Protein AF-A0A1H7KW40-F1 (afdb_monomer)

Organism: NCBI:txid1396821

Nearest PDB structures (foldseek):
  2za4-assembly4_B  TM=4.400E-01  e=3.847E+00  unclassified
  4xgu-assembly1_B  TM=4.583E-01  e=9.559E+00  Caenorhabditis elegans

Mean predicted aligned error: 6.99 Å

Foldseek 3Di:
DDDDDDDPQDAAEDEPVVLLVVLLVVLQVPDPHRDDVVLLVVLLVDDCVDPSVVVNLVSSVVSLVVSLVVLVPDPGAYEYEDCQVCVSNVNQVPSQVVSVVCCVVDPRNHHYHYDADDDPPDDAGDHPNHGHDDDPDPPNDDDDDPVVVPDPDD

pLDDT: mean 85.97, std 14.78, range [38.62, 98.31]

Sequence (154 aa):
MCPPRSAHYSLRRISFDALLLSHLHRVCDGMARPPNWSLVLRADAADPGSRDWQNLQRLIARTLPAMTEELQAIDEPILLTEPGLLARYGLVNTWLNDLRRHLLEGAQPHALILLIAADAQHDGARIDGVTVPHGAGAREWARIPALWLDSPVA

Solvent-accessible surface area (backbone atoms only — not comparable to full-atom values): 9547 Å² total; per-residue (Å²): 134,79,79,82,75,86,75,84,77,73,60,51,76,40,48,45,54,60,52,51,51,55,37,45,49,52,56,35,71,71,38,98,74,53,73,60,65,70,56,54,55,49,20,69,72,39,57,82,88,36,71,49,23,53,50,47,53,55,51,52,62,68,28,49,63,62,52,52,51,57,60,70,70,46,98,55,38,32,35,39,29,63,56,60,63,35,44,78,70,64,28,40,78,42,59,50,38,51,50,51,49,51,43,71,71,40,96,60,89,58,51,75,44,76,57,67,84,76,68,89,90,53,96,69,61,46,42,93,85,43,67,53,74,68,67,100,59,86,78,80,62,81,83,83,59,70,71,69,75,72,52,77,88,125

Secondary structure (DSSP, 8-state):
-PPP-------EEEEHHHHHHHHHHHHHHTSSSPPPHHHHHHHHTS-TTSHHHHHHHHHHHHHHHHHHHHHHT--S-EEEE-THHHHHTT-TTTHHHHHHHHHHH-SS---EEE-----TTSSS-EETTEEPP--SSTTS--PPPHHHHSS---

Radius of gyration: 18.26 Å; Cα contacts (8 Å, |Δi|>4): 139; chains: 1; bounding box: 48×36×55 Å

Structure (mmCIF, N/CA/C/O backbone):
data_AF-A0A1H7KW40-F1
#
_entry.id   AF-A0A1H7KW40-F1
#
loop_
_atom_site.group_PDB
_atom_site.id
_atom_site.type_symbol
_atom_site.label_atom_id
_atom_site.label_alt_id
_atom_site.label_comp_id
_atom_site.label_asym_id
_atom_site.label_entity_id
_atom_site.label_seq_id
_atom_site.pdbx_PDB_ins_code
_atom_site.Cartn_x
_atom_site.Cartn_y
_atom_site.Cartn_z
_atom_site.occupancy
_atom_site.B_iso_or_equiv
_atom_site.auth_seq_id
_atom_site.auth_comp_id
_atom_site.auth_asym_id
_atom_site.auth_atom_id
_atom_site.pdbx_PDB_model_num
ATOM 1 N N . MET A 1 1 ? -30.058 2.606 32.723 1.00 38.62 1 MET A N 1
ATOM 2 C CA . MET A 1 1 ? -29.624 3.276 31.477 1.00 38.62 1 MET A CA 1
ATOM 3 C C . MET A 1 1 ? -28.926 2.238 30.618 1.00 38.62 1 MET A C 1
ATOM 5 O O . MET A 1 1 ? -27.848 1.803 30.991 1.00 38.62 1 MET A O 1
ATOM 9 N N . CYS A 1 2 ? -29.571 1.769 29.549 1.00 38.66 2 CYS A N 1
ATOM 10 C CA . CYS A 1 2 ? -28.879 0.980 28.527 1.00 38.66 2 CYS A CA 1
ATOM 11 C C . CYS A 1 2 ? -27.942 1.918 27.748 1.00 38.66 2 CYS A C 1
ATOM 13 O O . CYS A 1 2 ? -28.352 3.054 27.486 1.00 38.66 2 CYS A O 1
ATOM 15 N N . PRO A 1 3 ? -26.719 1.497 27.384 1.00 45.38 3 PRO A N 1
ATOM 16 C CA . PRO A 1 3 ? -25.913 2.265 26.446 1.00 45.38 3 PRO A CA 1
ATOM 17 C C . PRO A 1 3 ? -26.675 2.396 25.114 1.00 45.38 3 PRO A C 1
ATOM 19 O O . PRO A 1 3 ? -2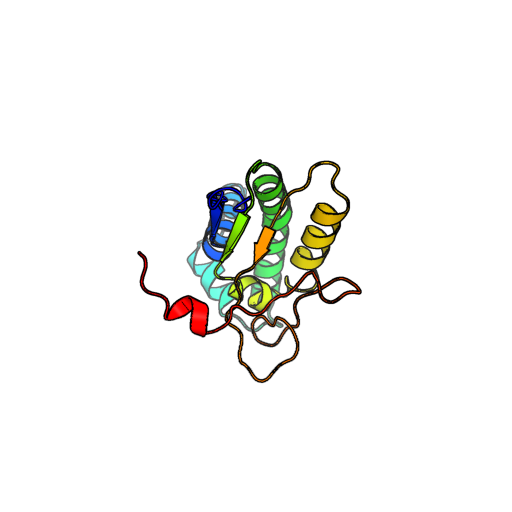7.447 1.497 24.758 1.00 45.38 3 PRO A O 1
ATOM 22 N N . PRO A 1 4 ? -26.533 3.526 24.403 1.00 47.81 4 PRO A N 1
ATOM 23 C CA . PRO A 1 4 ? -27.234 3.740 23.148 1.00 47.81 4 PRO A CA 1
ATOM 24 C C . PRO A 1 4 ? -26.866 2.667 22.114 1.00 47.81 4 PRO A C 1
ATOM 26 O O . PRO A 1 4 ? -25.739 2.178 22.070 1.00 47.81 4 PRO A O 1
ATOM 29 N N . ARG A 1 5 ? -27.881 2.325 21.311 1.00 46.72 5 ARG A N 1
ATOM 30 C CA . ARG A 1 5 ? -27.867 1.491 20.100 1.00 46.72 5 ARG A CA 1
ATOM 31 C C . ARG A 1 5 ? -26.547 1.571 19.332 1.00 46.72 5 ARG A C 1
ATOM 33 O O . ARG A 1 5 ? -26.033 2.664 19.118 1.00 46.72 5 ARG A O 1
ATOM 40 N N . SER A 1 6 ? -26.097 0.413 18.854 1.00 48.47 6 SER A N 1
ATOM 41 C CA . SER A 1 6 ? -25.045 0.204 17.861 1.00 48.47 6 SER A CA 1
ATOM 42 C C . SER A 1 6 ? -25.032 1.336 16.830 1.00 48.47 6 SER A C 1
ATOM 44 O O . SER A 1 6 ? -25.876 1.380 15.935 1.00 48.47 6 SER A O 1
ATOM 46 N N . ALA A 1 7 ? -24.108 2.286 16.969 1.00 53.47 7 ALA A N 1
ATOM 47 C CA . ALA A 1 7 ? -23.822 3.200 15.880 1.00 53.47 7 ALA A CA 1
ATOM 48 C C . ALA A 1 7 ? -23.237 2.341 14.756 1.00 53.47 7 ALA A C 1
ATOM 50 O O . ALA A 1 7 ? -22.215 1.680 14.946 1.00 53.47 7 ALA A O 1
ATOM 51 N N . HIS A 1 8 ? -23.915 2.279 13.611 1.00 54.88 8 HIS A N 1
ATOM 52 C CA . HIS A 1 8 ? -23.320 1.705 12.414 1.00 54.88 8 HIS A CA 1
ATOM 53 C C . HIS A 1 8 ? -22.184 2.639 12.002 1.00 54.88 8 HIS A C 1
ATOM 55 O O . HIS A 1 8 ? -22.416 3.695 11.420 1.00 54.88 8 HIS A O 1
ATOM 61 N N . TYR A 1 9 ? -20.959 2.284 12.377 1.00 63.12 9 TYR A N 1
ATOM 62 C CA . TYR A 1 9 ? -19.775 2.944 11.854 1.00 63.12 9 TYR A CA 1
ATOM 63 C C . TYR A 1 9 ? -19.614 2.483 10.408 1.00 63.12 9 TYR A C 1
ATOM 65 O O . TYR A 1 9 ? -19.189 1.355 10.153 1.00 63.12 9 TYR A O 1
ATOM 73 N N . SER A 1 10 ? -20.022 3.326 9.462 1.00 79.62 10 SER A N 1
ATOM 74 C CA . SER A 1 10 ? -19.767 3.083 8.046 1.00 79.62 10 SER A CA 1
ATOM 75 C C . SER A 1 10 ? -18.259 3.123 7.814 1.00 79.62 10 SER A C 1
ATOM 77 O O . SER A 1 10 ? -17.614 4.138 8.065 1.00 79.62 10 SER A O 1
ATOM 79 N N . LEU A 1 11 ? -17.701 1.991 7.388 1.00 88.38 11 LEU A N 1
ATOM 80 C CA . LEU A 1 11 ? -16.315 1.881 6.952 1.00 88.38 11 LEU A CA 1
ATOM 81 C C . LEU A 1 11 ? -16.291 1.851 5.431 1.00 88.38 11 LEU A C 1
ATOM 83 O O . LEU A 1 11 ? -16.899 0.970 4.812 1.00 88.38 11 LEU A O 1
ATOM 87 N N . ARG A 1 12 ? -15.532 2.756 4.818 1.00 92.62 12 ARG A N 1
ATOM 88 C CA . ARG A 1 12 ? -15.271 2.690 3.385 1.00 92.62 12 ARG A CA 1
ATOM 89 C C . ARG A 1 12 ? -14.241 1.600 3.117 1.00 92.62 12 ARG A C 1
ATOM 91 O O . ARG A 1 12 ? -13.051 1.769 3.377 1.00 92.62 12 ARG A O 1
ATOM 98 N N . ARG A 1 13 ? -14.698 0.461 2.597 1.00 94.12 13 ARG A N 1
ATOM 99 C CA . ARG A 1 13 ? -13.816 -0.646 2.210 1.00 94.12 13 ARG A CA 1
ATOM 100 C C . ARG A 1 13 ? -13.043 -0.294 0.938 1.00 94.12 13 ARG A C 1
ATOM 102 O O . ARG A 1 13 ? -13.645 -0.008 -0.093 1.00 94.12 13 ARG A O 1
ATOM 109 N N . ILE A 1 14 ? -11.719 -0.391 1.005 1.00 95.69 14 ILE A N 1
ATOM 110 C CA . ILE A 1 14 ? -10.795 -0.179 -0.112 1.00 95.69 14 ILE A CA 1
ATOM 111 C C . ILE A 1 14 ? -9.861 -1.388 -0.216 1.00 95.69 14 ILE A C 1
ATOM 113 O O . ILE A 1 14 ? -9.343 -1.883 0.784 1.00 95.69 14 ILE A O 1
ATOM 117 N N . SER A 1 15 ? -9.661 -1.886 -1.433 1.00 96.88 15 SER A N 1
ATOM 118 C CA . SER A 1 15 ? -8.624 -2.877 -1.734 1.00 96.88 15 SER A CA 1
ATOM 119 C C . SER A 1 15 ? -7.314 -2.144 -2.009 1.00 96.88 15 SER A C 1
ATOM 121 O O . SER A 1 15 ? -7.282 -1.248 -2.857 1.00 96.88 15 SER A O 1
ATOM 123 N N . PHE A 1 16 ? -6.246 -2.499 -1.290 1.00 96.88 16 PHE A N 1
ATOM 124 C CA . PHE A 1 16 ? -4.920 -1.942 -1.548 1.00 96.88 16 PHE A CA 1
ATOM 125 C C . PHE A 1 16 ? -4.428 -2.331 -2.943 1.00 96.88 16 PHE A C 1
ATOM 127 O O . PHE A 1 16 ? -3.943 -1.468 -3.674 1.00 96.88 16 PHE A O 1
ATOM 134 N N . ASP A 1 17 ? -4.623 -3.590 -3.336 1.00 96.25 17 ASP A N 1
ATOM 135 C CA . ASP A 1 17 ? -4.229 -4.098 -4.649 1.00 96.25 17 ASP A CA 1
ATOM 136 C C . ASP A 1 17 ? -4.913 -3.323 -5.777 1.00 96.25 17 ASP A C 1
ATOM 138 O O . ASP A 1 17 ? -4.245 -2.801 -6.673 1.00 96.25 17 ASP A O 1
ATOM 142 N N . ALA A 1 18 ? -6.239 -3.170 -5.711 1.00 97.75 18 ALA A N 1
ATOM 143 C CA . ALA A 1 18 ? -6.988 -2.427 -6.719 1.00 97.75 18 ALA A CA 1
ATOM 144 C C . ALA A 1 18 ? -6.578 -0.948 -6.764 1.00 97.75 18 ALA A C 1
ATOM 146 O O . ALA A 1 18 ? -6.417 -0.385 -7.850 1.00 97.75 18 ALA A O 1
ATOM 147 N N . LEU A 1 19 ? -6.371 -0.323 -5.597 1.00 97.88 19 LEU A N 1
ATOM 148 C CA . LEU A 1 19 ? -5.915 1.061 -5.512 1.00 97.88 19 LEU A CA 1
ATOM 149 C C . LEU A 1 19 ? -4.543 1.214 -6.181 1.00 97.88 19 LEU A C 1
ATOM 151 O O . LEU A 1 19 ? -4.403 2.030 -7.094 1.00 97.88 19 LEU A O 1
ATOM 155 N N . LEU A 1 20 ? -3.562 0.393 -5.798 1.00 98.00 20 LEU A N 1
ATOM 156 C CA . LEU A 1 20 ? -2.209 0.427 -6.350 1.00 98.00 20 LEU A CA 1
ATOM 157 C C . LEU A 1 20 ? -2.208 0.197 -7.862 1.00 98.00 20 LEU A C 1
ATOM 159 O O . LEU A 1 20 ? -1.616 0.987 -8.597 1.00 98.00 20 LEU A O 1
ATOM 163 N N . LEU A 1 21 ? -2.898 -0.843 -8.337 1.00 97.62 21 LEU A N 1
ATOM 164 C CA . LEU A 1 21 ? -2.972 -1.160 -9.763 1.00 97.62 21 LEU A CA 1
ATOM 165 C C . LEU A 1 21 ? -3.634 -0.028 -10.557 1.00 97.62 21 LEU A C 1
ATOM 167 O O . LEU A 1 21 ? -3.140 0.331 -11.626 1.00 97.62 21 LEU A O 1
ATOM 171 N N . SER A 1 22 ? -4.694 0.596 -10.026 1.00 98.19 22 SER A N 1
ATOM 172 C CA . SER A 1 22 ? -5.351 1.731 -10.689 1.00 98.19 22 SER A CA 1
ATOM 173 C C . SER A 1 22 ? -4.412 2.931 -10.859 1.00 98.19 22 SER A C 1
ATOM 175 O O . SER A 1 22 ? -4.382 3.561 -11.918 1.00 98.19 22 SER A O 1
ATOM 177 N N . HIS A 1 23 ? -3.612 3.246 -9.836 1.00 98.31 23 HIS A N 1
ATOM 178 C CA . HIS A 1 23 ? -2.632 4.329 -9.899 1.00 98.31 23 HIS A CA 1
ATOM 179 C C . HIS A 1 23 ? -1.440 3.962 -10.782 1.00 98.31 23 HIS A C 1
ATOM 181 O O . HIS A 1 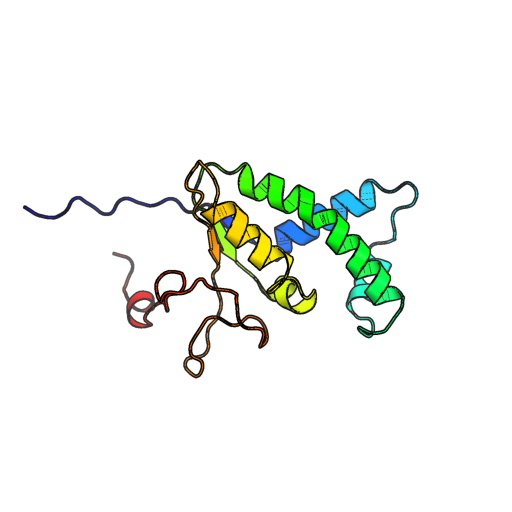23 ? -0.939 4.815 -11.511 1.00 98.31 23 HIS A O 1
ATOM 187 N N . LEU A 1 24 ? -1.017 2.698 -10.785 1.00 97.81 24 LEU A N 1
ATOM 188 C CA . LEU A 1 24 ? 0.058 2.215 -11.649 1.00 97.81 24 LEU A CA 1
ATOM 189 C C . LEU A 1 24 ? -0.320 2.316 -13.130 1.00 97.81 24 LEU A C 1
ATOM 191 O O . LEU A 1 24 ? 0.494 2.786 -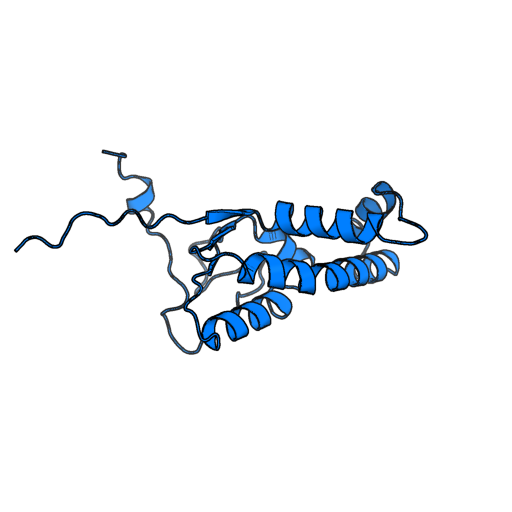13.928 1.00 97.81 24 LEU A O 1
ATOM 195 N N . HIS A 1 25 ? -1.559 1.960 -13.485 1.00 97.81 25 HIS A N 1
ATOM 196 C CA . HIS A 1 25 ? -2.103 2.191 -14.824 1.00 97.81 25 HIS A CA 1
ATOM 197 C C . HIS A 1 25 ? -2.108 3.681 -15.179 1.00 97.81 25 HIS A C 1
ATOM 199 O O . HIS A 1 25 ? -1.503 4.053 -16.181 1.00 97.81 25 HIS A O 1
ATOM 205 N N . ARG A 1 26 ? -2.657 4.548 -14.311 1.00 97.50 26 ARG A N 1
ATOM 206 C CA . ARG A 1 26 ? -2.644 6.012 -14.517 1.00 97.50 26 ARG A CA 1
ATOM 207 C C . ARG A 1 26 ? -1.234 6.561 -14.754 1.00 97.50 26 ARG A C 1
ATOM 209 O O . ARG A 1 26 ? -1.022 7.367 -15.659 1.00 97.50 26 ARG A O 1
ATOM 216 N N . VAL A 1 27 ? -0.256 6.112 -13.966 1.00 97.12 27 VAL A N 1
ATOM 217 C CA . VAL A 1 27 ? 1.148 6.517 -14.113 1.00 97.12 27 VAL A CA 1
ATOM 218 C C . VAL A 1 27 ? 1.725 6.053 -15.450 1.00 97.12 27 VAL A C 1
ATOM 220 O O . VAL A 1 27 ? 2.440 6.831 -16.080 1.00 97.12 27 VAL A O 1
ATOM 223 N N . CYS A 1 28 ? 1.429 4.825 -15.890 1.00 96.75 28 CYS A N 1
ATOM 224 C CA . CYS A 1 28 ? 1.872 4.301 -17.185 1.00 96.75 28 CYS A CA 1
ATOM 225 C C . CYS A 1 28 ? 1.247 5.064 -18.358 1.00 96.75 28 CYS A C 1
ATOM 227 O O . CYS A 1 28 ? 1.976 5.471 -19.264 1.00 96.75 28 CYS A O 1
ATOM 229 N N . ASP A 1 29 ? -0.061 5.310 -18.310 1.00 95.75 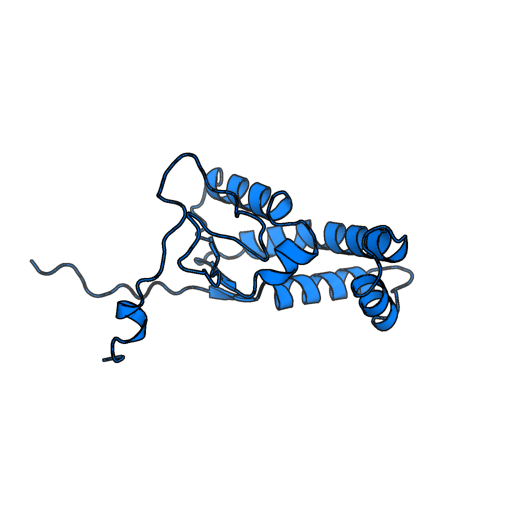29 ASP A N 1
ATOM 230 C CA . ASP A 1 29 ? -0.811 6.007 -19.360 1.00 95.75 29 ASP A CA 1
ATOM 231 C C . ASP A 1 29 ? -0.375 7.473 -19.501 1.00 95.75 29 ASP A C 1
ATOM 233 O O . ASP A 1 29 ? -0.366 8.021 -20.601 1.00 95.75 29 ASP A O 1
ATOM 237 N N . GLY A 1 30 ? 0.065 8.097 -18.404 1.00 95.44 30 GLY A N 1
ATOM 238 C CA . GLY A 1 30 ? 0.615 9.453 -18.400 1.00 95.44 30 GLY A CA 1
ATOM 239 C C . GLY A 1 30 ? 2.056 9.579 -18.917 1.00 95.44 30 GLY A C 1
ATOM 240 O O . GLY A 1 30 ? 2.598 10.685 -18.942 1.00 95.44 30 GLY A O 1
ATOM 241 N N . MET A 1 31 ? 2.732 8.486 -19.292 1.00 95.44 31 MET A N 1
ATOM 242 C CA . MET A 1 31 ? 4.106 8.554 -19.806 1.00 95.44 31 MET A CA 1
ATOM 243 C C . MET A 1 31 ? 4.142 8.904 -21.291 1.00 95.44 31 MET A C 1
ATOM 245 O O . MET A 1 31 ? 3.341 8.412 -22.072 1.00 95.44 31 MET A O 1
ATOM 249 N N . ALA A 1 32 ? 5.174 9.638 -21.718 1.00 94.75 32 ALA A N 1
ATOM 250 C CA . ALA A 1 32 ? 5.407 9.910 -23.142 1.00 94.75 32 ALA A CA 1
ATOM 251 C C . ALA A 1 32 ? 5.560 8.626 -23.984 1.00 94.75 32 ALA A C 1
ATOM 253 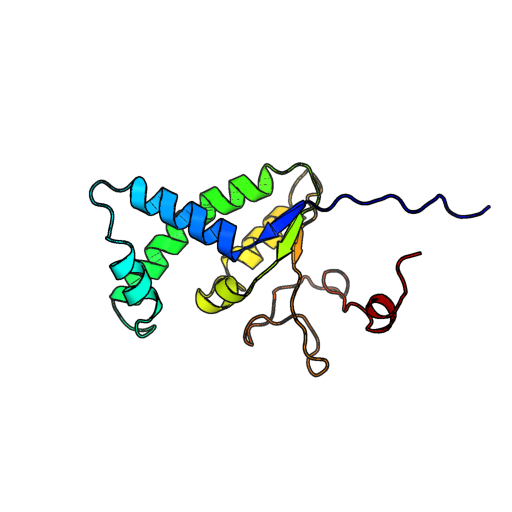O O . ALA A 1 32 ? 5.238 8.604 -25.169 1.00 94.75 32 ALA A O 1
ATOM 254 N N . ARG A 1 33 ? 6.062 7.550 -23.367 1.00 93.50 33 ARG A N 1
ATOM 255 C CA . ARG A 1 33 ? 6.128 6.211 -23.956 1.00 93.50 33 ARG A CA 1
ATOM 256 C C . ARG A 1 33 ? 5.684 5.177 -22.916 1.00 93.50 33 ARG A C 1
ATOM 258 O O . ARG A 1 33 ? 6.538 4.684 -22.175 1.00 93.50 33 ARG A O 1
ATOM 265 N N . PRO A 1 34 ? 4.381 4.864 -22.842 1.00 93.12 34 PRO A N 1
ATOM 266 C CA . PRO A 1 34 ? 3.859 3.887 -21.897 1.00 93.12 34 PRO A CA 1
ATOM 267 C C . PRO A 1 34 ? 4.484 2.504 -22.137 1.00 93.12 34 PRO A C 1
ATOM 269 O O . PRO A 1 34 ? 4.599 2.074 -23.293 1.00 93.12 34 PRO A O 1
ATOM 272 N N . PRO A 1 35 ? 4.917 1.787 -21.087 1.00 93.50 35 PRO A N 1
ATOM 273 C CA . PRO A 1 35 ? 5.318 0.396 -21.234 1.00 93.50 35 PRO A CA 1
ATOM 274 C C . PRO A 1 35 ? 4.097 -0.463 -21.582 1.00 93.50 35 PRO A C 1
ATOM 276 O O . PRO A 1 35 ? 2.995 -0.230 -21.093 1.00 93.50 35 PRO A O 1
ATOM 279 N N . ASN A 1 36 ? 4.291 -1.509 -22.390 1.00 94.62 36 ASN A N 1
ATOM 280 C CA . ASN A 1 36 ? 3.263 -2.540 -22.532 1.00 94.62 36 ASN A CA 1
ATOM 281 C C . ASN A 1 36 ? 3.028 -3.188 -21.159 1.00 94.62 36 ASN A C 1
ATOM 283 O O . ASN A 1 36 ? 3.995 -3.559 -20.494 1.00 94.62 36 ASN A O 1
ATOM 287 N N . TRP A 1 37 ? 1.772 -3.377 -20.755 1.00 95.44 37 TRP A N 1
ATOM 288 C CA . TRP A 1 37 ? 1.438 -3.980 -19.462 1.00 95.44 37 TRP A CA 1
ATOM 289 C C . TRP A 1 37 ? 2.094 -5.351 -19.236 1.00 95.44 37 TRP A C 1
ATOM 291 O O . TRP A 1 37 ? 2.559 -5.654 -18.142 1.00 95.44 37 TRP A O 1
ATOM 301 N N . SER A 1 38 ? 2.262 -6.146 -20.294 1.00 96.25 38 SER A N 1
ATOM 302 C CA . SER A 1 38 ? 2.979 -7.427 -20.228 1.00 96.25 38 SER A CA 1
ATOM 303 C C . SER A 1 38 ? 4.435 -7.263 -19.777 1.00 96.25 38 SER A C 1
ATOM 305 O O . SER A 1 38 ? 4.991 -8.154 -19.145 1.00 96.25 38 SER A O 1
ATOM 307 N N . LEU A 1 39 ? 5.078 -6.129 -20.082 1.00 96.12 39 LEU A N 1
ATOM 308 C CA . LEU A 1 39 ? 6.418 -5.820 -19.580 1.00 96.12 39 LEU A CA 1
ATOM 309 C C . LEU A 1 39 ? 6.396 -5.524 -18.077 1.00 96.12 39 LEU A C 1
ATOM 311 O O . LEU A 1 39 ? 7.307 -5.962 -17.385 1.00 96.12 39 LEU A O 1
ATOM 315 N N . VAL A 1 40 ? 5.363 -4.836 -17.583 1.00 96.44 40 VAL A N 1
ATOM 316 C CA . VAL A 1 40 ? 5.174 -4.579 -16.146 1.00 96.44 40 VAL A CA 1
ATOM 317 C C . VAL A 1 40 ? 5.005 -5.901 -15.397 1.00 96.44 40 VAL A C 1
ATOM 319 O O . VAL A 1 40 ? 5.720 -6.141 -14.431 1.00 96.44 40 VAL A O 1
ATOM 322 N N . LEU A 1 41 ? 4.161 -6.805 -15.904 1.00 96.75 41 LEU A N 1
ATOM 323 C CA . LEU A 1 41 ? 3.969 -8.139 -15.322 1.00 96.75 41 LEU A CA 1
ATOM 324 C C . LEU A 1 41 ? 5.250 -8.988 -15.350 1.00 96.75 41 LEU A C 1
ATOM 326 O O . LEU A 1 41 ? 5.551 -9.689 -14.390 1.00 96.75 41 LEU A O 1
ATOM 330 N N . ARG A 1 42 ? 6.048 -8.909 -16.425 1.00 97.19 42 ARG A N 1
ATOM 331 C CA . ARG A 1 42 ? 7.358 -9.584 -16.466 1.00 97.19 42 ARG A CA 1
ATOM 332 C C . ARG A 1 42 ? 8.341 -9.005 -15.456 1.00 97.19 42 ARG A C 1
ATOM 334 O O . ARG A 1 42 ? 9.072 -9.771 -14.843 1.00 97.19 42 ARG A O 1
ATOM 341 N N . ALA A 1 43 ? 8.361 -7.684 -15.292 1.00 97.56 43 ALA A N 1
ATOM 342 C CA . ALA A 1 43 ? 9.193 -7.028 -14.292 1.00 97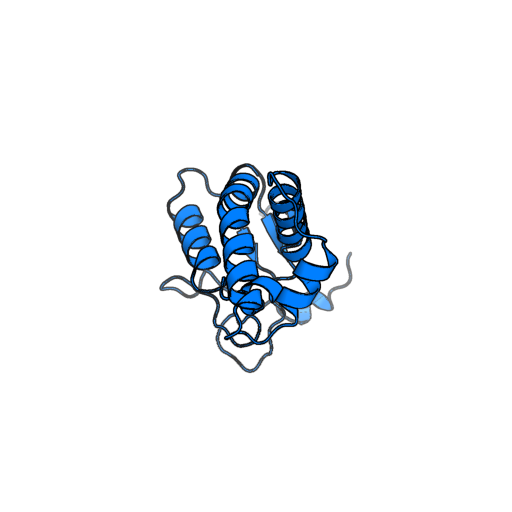.56 43 ALA A CA 1
ATOM 343 C C . ALA A 1 43 ? 8.764 -7.393 -12.862 1.00 97.56 43 ALA A C 1
ATOM 345 O O . ALA A 1 43 ? 9.618 -7.540 -11.993 1.00 97.56 43 ALA A O 1
ATOM 346 N N . ASP A 1 44 ? 7.465 -7.594 -12.636 1.00 96.75 44 ASP A N 1
ATOM 347 C CA . ASP A 1 44 ? 6.921 -8.053 -11.356 1.00 96.75 44 ASP A CA 1
ATOM 348 C C . ASP A 1 44 ? 7.309 -9.498 -11.035 1.00 96.75 44 ASP A C 1
ATOM 350 O O . ASP A 1 44 ? 7.615 -9.816 -9.889 1.00 96.75 44 ASP A O 1
ATOM 354 N N . ALA A 1 45 ? 7.389 -10.360 -12.047 1.00 96.94 45 ALA A N 1
ATOM 355 C CA . ALA A 1 45 ? 7.872 -11.731 -11.900 1.00 96.94 45 ALA A CA 1
ATOM 356 C C . ALA A 1 45 ? 9.412 -11.856 -11.904 1.00 96.94 45 ALA A C 1
ATOM 358 O O . ALA A 1 45 ? 9.935 -12.956 -11.716 1.00 96.94 45 ALA A O 1
ATOM 359 N N . ALA A 1 46 ? 10.145 -10.768 -12.157 1.00 97.25 46 ALA A N 1
ATOM 360 C CA . ALA A 1 46 ? 11.598 -10.797 -12.280 1.00 97.25 46 ALA A CA 1
ATOM 361 C C . ALA A 1 46 ? 12.301 -10.928 -10.920 1.00 97.25 46 ALA A C 1
ATOM 363 O O . ALA A 1 46 ? 11.743 -10.641 -9.858 1.00 97.25 46 ALA A O 1
ATOM 364 N N . ASP A 1 47 ? 13.572 -11.325 -10.973 1.00 96.56 47 ASP A N 1
ATOM 365 C CA . ASP A 1 47 ? 14.440 -11.390 -9.799 1.00 96.56 47 ASP A CA 1
ATOM 366 C C . ASP A 1 47 ? 14.523 -10.014 -9.091 1.00 96.56 47 ASP A C 1
ATOM 368 O O . ASP A 1 47 ? 14.733 -9.006 -9.778 1.00 96.56 47 ASP A O 1
ATOM 372 N N . PRO A 1 48 ? 14.399 -9.934 -7.749 1.00 93.69 48 PRO A N 1
ATOM 373 C CA . PRO A 1 48 ? 14.457 -8.667 -7.012 1.00 93.69 48 PRO A CA 1
ATOM 374 C C . PRO A 1 48 ? 15.765 -7.867 -7.160 1.00 93.69 48 PRO A C 1
ATOM 376 O O . PRO A 1 48 ? 15.790 -6.664 -6.911 1.00 93.69 48 PRO A O 1
ATOM 379 N N . GLY A 1 49 ? 16.871 -8.496 -7.559 1.00 94.88 49 GLY A N 1
ATOM 380 C CA . GLY A 1 49 ? 18.131 -7.821 -7.878 1.00 94.88 49 GLY A CA 1
ATOM 381 C C . GLY A 1 49 ? 18.201 -7.293 -9.315 1.00 94.88 49 GLY A C 1
ATOM 382 O O . GLY A 1 49 ? 19.096 -6.510 -9.645 1.00 94.88 49 GLY A O 1
ATOM 383 N N . SER A 1 50 ? 17.268 -7.695 -10.181 1.00 97.88 50 SER A N 1
ATOM 384 C CA . SER A 1 50 ? 17.292 -7.372 -11.607 1.00 97.88 50 SER A CA 1
ATOM 385 C C . SER A 1 50 ? 16.987 -5.903 -11.907 1.00 97.88 50 SER A C 1
ATOM 387 O O . SER A 1 50 ? 16.327 -5.183 -11.153 1.00 97.88 50 SER A O 1
ATOM 389 N N . ARG A 1 51 ? 17.423 -5.457 -13.089 1.00 97.44 51 ARG A N 1
ATOM 390 C CA . ARG A 1 51 ? 17.101 -4.119 -13.596 1.00 97.44 51 ARG A CA 1
ATOM 391 C C . ARG A 1 51 ? 15.600 -3.936 -13.835 1.00 97.44 51 ARG A C 1
ATOM 393 O O . ARG A 1 51 ? 15.096 -2.837 -13.624 1.00 97.44 51 ARG A O 1
ATOM 400 N N . ASP A 1 52 ? 14.896 -4.985 -14.252 1.00 97.44 52 ASP A N 1
ATOM 401 C CA . ASP A 1 52 ? 13.451 -4.931 -14.480 1.00 97.44 52 ASP A CA 1
ATOM 402 C C . ASP A 1 52 ? 12.697 -4.709 -13.168 1.00 97.44 52 ASP A C 1
ATOM 404 O O . ASP A 1 52 ? 11.861 -3.806 -13.097 1.00 97.44 52 ASP A O 1
ATOM 408 N N . TRP A 1 53 ? 13.083 -5.409 -12.098 1.00 97.75 53 TRP A N 1
ATOM 409 C CA . TRP A 1 53 ? 12.546 -5.158 -10.762 1.00 97.75 53 TRP A CA 1
ATOM 410 C C . TRP A 1 53 ? 12.808 -3.725 -10.288 1.00 97.75 53 TRP A C 1
ATOM 412 O O . TRP A 1 53 ? 11.893 -3.036 -9.841 1.00 97.75 53 TRP A O 1
ATOM 422 N N . GLN A 1 54 ? 14.034 -3.219 -10.452 1.00 97.69 54 GLN A N 1
ATOM 423 C CA . GLN A 1 54 ? 14.365 -1.830 -10.103 1.00 97.69 54 GLN A CA 1
ATOM 424 C C . GLN A 1 54 ? 13.545 -0.810 -10.911 1.00 97.69 54 GLN A C 1
ATOM 426 O O . GLN A 1 54 ? 13.198 0.261 -10.409 1.00 97.69 54 GLN A O 1
ATOM 431 N N . ASN A 1 55 ? 13.225 -1.112 -12.172 1.00 96.56 55 ASN A N 1
ATOM 432 C CA . ASN A 1 55 ? 12.338 -0.278 -12.981 1.00 96.56 55 ASN A CA 1
ATOM 433 C C . ASN A 1 55 ? 10.912 -0.289 -12.418 1.00 96.56 55 ASN A C 1
ATOM 435 O O . ASN A 1 55 ? 10.325 0.782 -12.270 1.00 96.56 55 ASN A O 1
ATOM 439 N N . LEU A 1 56 ? 10.383 -1.464 -12.064 1.00 98.12 56 LEU A N 1
ATOM 440 C CA . LEU A 1 56 ? 9.062 -1.599 -11.450 1.00 98.12 56 LEU A CA 1
ATOM 441 C C . LEU A 1 56 ? 8.980 -0.866 -10.106 1.00 98.12 56 LEU A C 1
ATOM 443 O O . LEU A 1 56 ? 8.042 -0.108 -9.887 1.00 98.12 56 LEU A O 1
ATOM 447 N N . GLN A 1 57 ? 9.988 -1.002 -9.246 1.00 98.06 57 GLN A N 1
ATOM 448 C CA . GLN A 1 57 ? 10.066 -0.281 -7.972 1.00 98.06 57 GLN A CA 1
ATOM 449 C C . GLN A 1 57 ? 9.988 1.239 -8.167 1.00 98.06 57 GLN A C 1
ATOM 451 O O . GLN A 1 57 ? 9.279 1.929 -7.438 1.00 98.06 57 GLN A O 1
ATOM 456 N N . ARG A 1 58 ? 10.642 1.775 -9.207 1.00 97.06 58 ARG A N 1
ATOM 457 C CA . ARG A 1 58 ? 10.528 3.200 -9.563 1.00 97.06 58 ARG A CA 1
ATOM 458 C C . ARG A 1 58 ? 9.139 3.579 -10.074 1.00 97.06 58 ARG A C 1
ATOM 460 O O . ARG A 1 58 ? 8.712 4.704 -9.836 1.00 97.06 58 ARG A O 1
ATOM 467 N N . LEU A 1 59 ? 8.446 2.685 -10.780 1.00 97.06 59 LEU A N 1
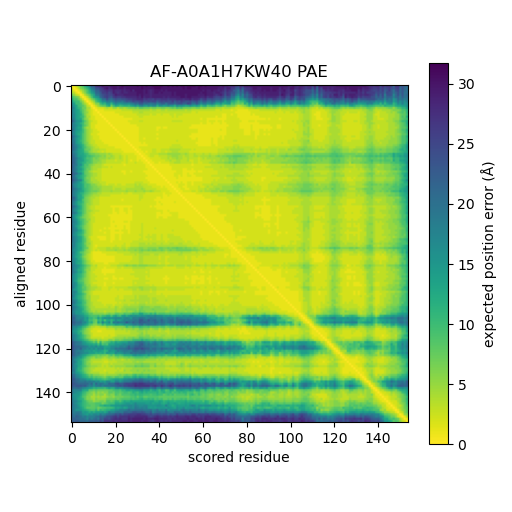ATOM 468 C CA . LEU A 1 59 ? 7.056 2.913 -11.183 1.00 97.06 59 LEU A CA 1
ATOM 469 C C . LEU A 1 59 ? 6.135 2.968 -9.966 1.00 97.06 59 LEU A C 1
ATOM 471 O O . LEU A 1 59 ? 5.381 3.924 -9.839 1.00 97.06 59 LEU A O 1
ATOM 475 N N . ILE A 1 60 ? 6.259 2.003 -9.054 1.00 98.06 60 ILE A N 1
ATOM 476 C CA . ILE A 1 60 ? 5.491 1.951 -7.805 1.00 98.06 60 ILE A CA 1
ATOM 477 C C . ILE A 1 60 ? 5.754 3.203 -6.972 1.00 98.06 60 ILE A C 1
ATOM 479 O O . ILE A 1 60 ? 4.819 3.877 -6.575 1.00 98.06 60 ILE A O 1
ATOM 483 N N . ALA A 1 61 ? 7.012 3.606 -6.785 1.00 97.62 61 ALA A N 1
ATOM 484 C CA . ALA A 1 61 ? 7.328 4.820 -6.032 1.00 97.62 61 ALA A CA 1
ATOM 485 C C . ALA A 1 61 ? 6.631 6.081 -6.586 1.00 97.62 61 ALA A C 1
ATOM 487 O O . ALA A 1 61 ? 6.288 6.979 -5.823 1.00 97.62 61 ALA A O 1
ATOM 488 N N . ARG A 1 62 ? 6.381 6.145 -7.903 1.00 97.56 62 ARG A N 1
ATOM 489 C CA . ARG A 1 62 ? 5.658 7.257 -8.542 1.00 97.56 62 ARG A CA 1
ATOM 490 C C . ARG A 1 62 ? 4.147 7.232 -8.296 1.00 97.56 62 ARG A C 1
ATOM 492 O O . ARG A 1 62 ? 3.526 8.278 -8.454 1.00 97.56 62 ARG A O 1
ATOM 499 N N . THR A 1 63 ? 3.553 6.090 -7.943 1.00 97.44 63 THR A N 1
ATOM 500 C CA . THR A 1 63 ? 2.112 5.985 -7.644 1.00 97.44 63 THR A CA 1
ATOM 501 C C . THR A 1 63 ? 1.787 6.422 -6.219 1.00 97.44 63 THR A C 1
ATOM 503 O O . THR A 1 63 ? 0.699 6.933 -5.966 1.00 97.44 63 THR A O 1
ATOM 506 N N . LEU A 1 64 ? 2.732 6.240 -5.291 1.00 97.06 64 LEU A N 1
ATOM 507 C CA . LEU A 1 64 ? 2.505 6.408 -3.855 1.00 97.06 64 LEU A CA 1
ATOM 508 C C . LEU A 1 64 ? 1.983 7.796 -3.439 1.00 97.06 64 LEU A C 1
ATOM 510 O O . LEU A 1 64 ? 1.074 7.821 -2.612 1.00 97.06 64 LEU A O 1
ATOM 514 N N . PRO A 1 65 ? 2.473 8.935 -3.977 1.00 96.00 65 PRO A N 1
ATOM 515 C CA . PRO A 1 65 ? 1.969 10.248 -3.567 1.00 96.00 65 PRO A CA 1
ATOM 516 C C . PRO A 1 65 ? 0.478 10.434 -3.876 1.00 96.00 65 PRO A C 1
ATOM 518 O O . PRO A 1 65 ? -0.292 10.774 -2.984 1.00 96.00 65 PRO A O 1
ATOM 521 N N . ALA A 1 66 ? 0.053 10.112 -5.101 1.00 96.31 66 ALA A N 1
ATOM 522 C CA . ALA A 1 66 ? -1.345 10.236 -5.513 1.00 96.31 66 ALA A CA 1
ATOM 523 C C . ALA A 1 66 ? -2.262 9.252 -4.764 1.00 96.31 66 ALA A C 1
ATOM 525 O O . ALA A 1 66 ? -3.413 9.572 -4.479 1.00 96.31 66 ALA A O 1
ATOM 526 N N . MET A 1 67 ? -1.758 8.064 -4.409 1.00 95.75 67 MET A N 1
ATOM 527 C CA . MET A 1 67 ? -2.477 7.130 -3.535 1.00 95.75 67 MET A CA 1
ATOM 528 C C . MET A 1 67 ? -2.675 7.704 -2.131 1.00 95.75 67 MET A C 1
ATOM 530 O O . MET A 1 67 ? -3.766 7.593 -1.579 1.00 95.75 67 MET A O 1
ATOM 534 N N . THR A 1 68 ? -1.633 8.309 -1.552 1.00 94.19 68 THR A N 1
ATOM 535 C CA . THR A 1 68 ? -1.717 8.959 -0.240 1.00 94.19 68 THR A CA 1
ATOM 536 C C . THR A 1 68 ? -2.736 10.094 -0.259 1.00 94.19 68 THR A C 1
ATOM 538 O O . THR A 1 68 ? -3.582 10.147 0.626 1.00 94.19 68 THR A O 1
ATOM 541 N N . GLU A 1 69 ? -2.697 10.956 -1.276 1.00 93.25 69 GLU A N 1
ATOM 542 C CA . GLU A 1 69 ? -3.666 12.045 -1.451 1.00 93.25 69 GLU A CA 1
ATOM 543 C C . GLU A 1 69 ? -5.100 11.513 -1.577 1.00 93.25 69 GLU A C 1
ATOM 545 O O . GLU A 1 69 ? -6.002 12.016 -0.911 1.00 93.25 69 GLU A O 1
ATOM 550 N N . GLU A 1 70 ? -5.316 10.459 -2.374 1.00 94.19 70 GLU A N 1
ATOM 551 C CA . GLU A 1 70 ? -6.638 9.842 -2.536 1.00 94.19 70 GLU A CA 1
ATOM 552 C C . GLU A 1 70 ? -7.166 9.264 -1.216 1.00 94.19 70 GLU A C 1
ATOM 554 O O . GLU A 1 70 ? -8.342 9.433 -0.907 1.00 94.19 70 GLU A O 1
ATOM 559 N N . LEU A 1 71 ? -6.308 8.626 -0.413 1.00 92.38 71 LEU A N 1
ATOM 560 C CA . LEU A 1 71 ? -6.686 8.110 0.907 1.00 92.38 71 LEU A CA 1
ATOM 561 C C . LEU A 1 71 ? -6.965 9.234 1.915 1.00 92.38 71 LEU A C 1
ATOM 563 O O . LEU A 1 71 ? -7.876 9.105 2.727 1.00 92.38 71 LEU A O 1
ATOM 567 N N . GLN A 1 72 ? -6.203 10.328 1.867 1.00 89.38 72 GLN A N 1
ATOM 568 C CA . GLN A 1 72 ? -6.373 11.483 2.757 1.00 89.38 72 GLN A CA 1
ATOM 569 C C . GLN A 1 72 ? -7.584 12.351 2.402 1.00 89.38 72 GLN A C 1
ATOM 571 O O . GLN A 1 72 ? -8.071 13.079 3.255 1.00 89.38 72 GLN A O 1
ATOM 576 N N . ALA A 1 73 ? -8.074 12.286 1.163 1.00 90.38 73 ALA A N 1
ATOM 577 C CA . ALA A 1 73 ? -9.258 13.020 0.722 1.00 90.38 73 ALA A CA 1
ATOM 578 C C . ALA A 1 73 ? -10.586 12.338 1.107 1.00 90.38 73 ALA A C 1
ATOM 580 O O . ALA A 1 73 ? -11.657 12.830 0.752 1.00 90.38 73 ALA A O 1
ATOM 581 N N . ILE A 1 74 ? -10.540 11.175 1.760 1.00 89.69 74 ILE A N 1
ATOM 582 C CA . ILE A 1 74 ? -11.732 10.436 2.176 1.00 89.69 74 ILE A CA 1
ATOM 583 C C . ILE A 1 74 ? -12.105 10.852 3.599 1.00 89.69 74 ILE A C 1
ATOM 585 O O . ILE A 1 74 ? -11.432 10.487 4.557 1.00 89.69 74 ILE A O 1
ATOM 589 N N . ASP A 1 75 ? -13.250 11.519 3.730 1.00 87.62 75 ASP A N 1
ATOM 590 C CA . ASP A 1 75 ? -13.776 12.018 5.011 1.00 87.62 75 ASP A CA 1
ATOM 591 C C . ASP A 1 75 ? -14.445 10.931 5.889 1.00 87.62 75 ASP A C 1
ATOM 593 O O . ASP A 1 75 ? -15.077 11.225 6.904 1.00 87.62 75 ASP A O 1
ATOM 597 N N . GLU A 1 76 ? -14.331 9.657 5.506 1.00 88.06 76 GLU A N 1
ATOM 598 C CA . GLU A 1 76 ? -14.903 8.502 6.205 1.00 88.06 76 GLU A CA 1
ATOM 599 C C . GLU A 1 76 ? -13.801 7.537 6.674 1.00 88.06 76 GLU A C 1
ATOM 601 O O . GLU A 1 76 ? -12.804 7.355 5.973 1.00 88.06 76 GLU A O 1
ATOM 606 N N . PRO A 1 77 ? -13.977 6.837 7.809 1.00 89.81 77 PRO A N 1
ATOM 607 C CA . PRO A 1 77 ? -13.059 5.782 8.223 1.00 89.81 77 PRO A CA 1
ATOM 608 C C . PRO A 1 77 ? -12.860 4.712 7.136 1.00 89.81 77 PRO A C 1
ATOM 610 O O . PRO A 1 77 ? -13.822 4.158 6.599 1.00 89.81 77 PRO A O 1
ATOM 613 N N . ILE A 1 78 ? -11.605 4.385 6.830 1.00 92.81 78 ILE A N 1
ATOM 614 C CA . ILE A 1 78 ? -11.229 3.461 5.755 1.00 92.81 78 ILE A CA 1
ATOM 615 C C . ILE A 1 78 ? -10.939 2.077 6.331 1.00 92.81 78 ILE A C 1
ATOM 617 O O . ILE A 1 78 ? -10.190 1.937 7.296 1.00 92.81 78 ILE A O 1
ATOM 621 N N . LEU A 1 79 ? -11.464 1.040 5.681 1.00 93.81 79 LEU A N 1
ATOM 622 C CA . LEU A 1 79 ? -11.017 -0.339 5.858 1.00 93.81 79 LEU A CA 1
ATOM 623 C C . LEU A 1 79 ? -10.177 -0.746 4.646 1.00 93.81 79 LEU A C 1
ATOM 625 O O . LEU A 1 79 ? -10.723 -1.039 3.581 1.00 93.81 79 LEU A O 1
ATOM 629 N N . LEU A 1 80 ? -8.859 -0.778 4.814 1.00 94.81 80 LEU A N 1
ATOM 630 C CA . LEU A 1 80 ? -7.921 -1.225 3.795 1.00 94.81 80 LEU A CA 1
ATOM 631 C C . LEU A 1 80 ? -7.754 -2.751 3.872 1.00 94.81 80 LEU A C 1
ATOM 633 O O . LEU A 1 80 ? -7.495 -3.323 4.933 1.00 94.81 80 LEU A O 1
ATOM 637 N N . THR A 1 81 ? -7.931 -3.407 2.731 1.00 94.88 81 THR A N 1
ATOM 638 C CA . THR A 1 81 ? -7.929 -4.869 2.572 1.00 94.88 81 THR A CA 1
ATOM 639 C C . THR A 1 81 ? -6.881 -5.304 1.554 1.00 94.88 81 THR A C 1
ATOM 641 O O . THR A 1 81 ? -6.368 -4.467 0.815 1.00 94.88 81 THR A O 1
ATOM 644 N N . GLU A 1 82 ? -6.575 -6.604 1.518 1.00 94.81 82 GLU A N 1
ATOM 645 C CA . GLU A 1 82 ? -5.623 -7.209 0.567 1.00 94.81 82 GLU A CA 1
ATOM 646 C C . GLU A 1 82 ? -4.216 -6.573 0.650 1.00 94.81 82 GLU A C 1
ATOM 648 O O . GLU A 1 82 ? -3.719 -6.012 -0.315 1.00 94.81 82 GLU A O 1
ATOM 653 N N . PRO A 1 83 ? -3.541 -6.617 1.817 1.00 93.62 83 PRO A N 1
ATOM 654 C CA . PRO A 1 83 ? -2.292 -5.885 2.024 1.00 93.62 83 PRO A CA 1
ATOM 655 C C . PRO A 1 83 ? -1.046 -6.545 1.408 1.00 93.62 83 PRO A C 1
ATOM 657 O O . PRO A 1 83 ? 0.053 -6.035 1.612 1.00 93.62 83 PRO A O 1
ATOM 660 N N . GLY A 1 84 ? -1.163 -7.676 0.704 1.00 92.88 84 GLY A N 1
ATOM 661 C CA . GLY A 1 84 ? -0.014 -8.500 0.289 1.00 92.88 84 GLY A CA 1
ATOM 662 C C . GLY A 1 84 ? 1.011 -7.740 -0.560 1.00 92.88 84 GLY A C 1
ATOM 663 O O . GLY A 1 84 ? 2.222 -7.844 -0.339 1.00 92.88 84 GLY A O 1
ATOM 664 N N . LEU A 1 85 ? 0.546 -6.864 -1.459 1.00 95.88 85 LEU A N 1
ATOM 665 C CA . LEU A 1 85 ? 1.446 -6.060 -2.287 1.00 95.88 85 LEU A CA 1
ATOM 666 C C . LEU A 1 85 ? 2.292 -5.058 -1.480 1.00 95.88 85 LEU A C 1
ATOM 668 O O . LEU A 1 85 ? 3.367 -4.665 -1.939 1.00 95.88 85 LEU A O 1
ATOM 672 N N . LEU A 1 86 ? 1.891 -4.698 -0.252 1.00 96.12 86 LEU A N 1
ATOM 673 C CA . LEU A 1 86 ? 2.740 -3.894 0.630 1.00 96.12 86 LEU A CA 1
ATOM 674 C C . LEU A 1 86 ? 4.048 -4.619 0.948 1.00 96.12 86 LEU A C 1
ATOM 676 O O . LEU A 1 86 ? 5.112 -4.003 0.929 1.00 96.12 86 LEU A O 1
ATOM 680 N N . ALA A 1 87 ? 3.990 -5.917 1.245 1.00 94.69 87 ALA A N 1
ATOM 681 C CA . ALA A 1 87 ? 5.186 -6.692 1.548 1.00 94.69 87 ALA A CA 1
ATOM 682 C C . ALA A 1 87 ? 5.969 -7.027 0.277 1.00 94.69 87 ALA A C 1
ATOM 684 O O . ALA A 1 87 ? 7.186 -6.828 0.254 1.00 94.69 87 ALA A O 1
ATOM 685 N N . ARG A 1 88 ? 5.275 -7.420 -0.805 1.00 95.31 88 ARG A N 1
ATOM 686 C CA . ARG A 1 88 ? 5.897 -7.708 -2.111 1.00 95.31 88 ARG A CA 1
ATOM 687 C C . ARG A 1 88 ? 6.808 -6.576 -2.582 1.00 95.31 88 ARG A C 1
ATOM 689 O O . ARG A 1 88 ? 7.876 -6.850 -3.132 1.00 95.31 88 ARG A O 1
ATOM 696 N N . TYR A 1 89 ? 6.394 -5.330 -2.352 1.00 97.06 89 TYR A N 1
ATOM 697 C CA . TYR A 1 89 ? 7.100 -4.133 -2.803 1.00 97.06 89 TYR A CA 1
ATOM 698 C C . TYR A 1 89 ? 7.867 -3.387 -1.703 1.00 97.06 89 TYR A C 1
ATOM 700 O O . TYR A 1 89 ? 8.335 -2.280 -1.947 1.00 97.0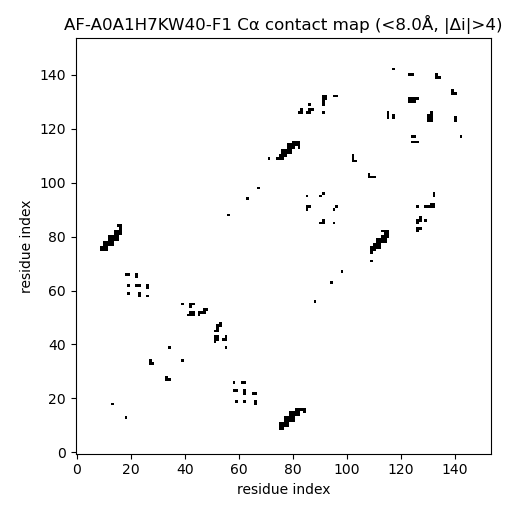6 89 TYR A O 1
ATOM 708 N N . GLY A 1 90 ? 8.029 -3.964 -0.507 1.00 96.06 90 GLY A N 1
ATOM 709 C CA . GLY A 1 90 ? 8.829 -3.348 0.564 1.00 96.06 90 GLY A CA 1
ATOM 710 C C . GLY A 1 90 ? 8.226 -2.066 1.160 1.00 96.06 90 GLY A C 1
ATOM 711 O O . GLY A 1 90 ? 8.947 -1.219 1.689 1.00 96.06 90 GLY A O 1
ATOM 712 N N . LEU A 1 91 ? 6.903 -1.916 1.087 1.00 97.31 91 LEU A N 1
ATOM 713 C CA . LEU A 1 91 ? 6.155 -0.722 1.493 1.00 97.31 91 LEU A CA 1
ATOM 714 C C . LEU A 1 91 ? 5.728 -0.728 2.969 1.00 97.31 91 LEU A C 1
ATOM 716 O O . LEU A 1 91 ? 5.385 0.323 3.507 1.00 97.31 91 LEU A O 1
ATOM 720 N N . VAL A 1 92 ? 5.768 -1.886 3.642 1.00 95.25 92 VAL A N 1
ATOM 721 C CA . VAL A 1 92 ? 5.302 -2.048 5.038 1.00 95.25 92 VAL A CA 1
ATOM 722 C C . VAL A 1 92 ? 6.027 -1.108 6.008 1.00 95.25 92 VAL A C 1
ATOM 724 O O . VAL A 1 92 ? 5.391 -0.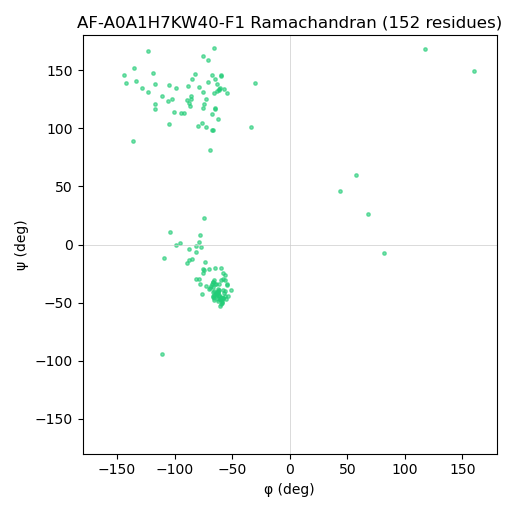447 6.822 1.00 95.25 92 VAL A O 1
ATOM 727 N N . ASN A 1 93 ? 7.353 -1.011 5.909 1.00 93.81 93 ASN A N 1
ATOM 728 C CA . ASN A 1 93 ? 8.169 -0.195 6.819 1.00 93.81 93 ASN A CA 1
ATOM 729 C C . ASN A 1 93 ? 8.542 1.179 6.247 1.00 93.81 93 ASN A C 1
ATOM 731 O O . ASN A 1 93 ? 9.232 1.951 6.909 1.00 93.81 93 ASN A O 1
ATOM 735 N N . THR A 1 94 ? 8.110 1.473 5.022 1.00 94.62 94 THR A N 1
ATOM 736 C CA . THR A 1 94 ? 8.372 2.741 4.339 1.00 94.62 94 THR A CA 1
ATOM 737 C C . THR A 1 94 ? 7.059 3.506 4.224 1.00 94.62 94 THR A C 1
ATOM 739 O O . THR A 1 94 ? 6.627 4.128 5.192 1.00 94.62 94 THR A O 1
ATOM 742 N N . TRP A 1 95 ? 6.361 3.368 3.101 1.00 95.56 95 TRP A N 1
ATOM 743 C CA . TRP A 1 95 ? 5.134 4.098 2.808 1.00 95.56 95 TRP A CA 1
ATOM 744 C C . TRP A 1 95 ? 4.038 3.912 3.864 1.00 95.56 95 TRP A C 1
ATOM 746 O O . TRP A 1 95 ? 3.440 4.897 4.285 1.00 95.56 95 TRP A O 1
ATOM 756 N N . LEU A 1 96 ? 3.798 2.687 4.346 1.00 93.44 96 LEU A N 1
ATOM 757 C CA . LEU A 1 96 ? 2.768 2.449 5.365 1.00 93.44 96 LEU A CA 1
ATOM 758 C C . LEU A 1 96 ? 3.135 3.099 6.710 1.00 93.44 96 LEU A C 1
ATOM 760 O O . LEU A 1 96 ? 2.261 3.635 7.390 1.00 93.44 96 LEU A O 1
ATOM 764 N N . ASN A 1 97 ? 4.418 3.098 7.087 1.00 91.69 97 ASN A N 1
ATOM 765 C CA . ASN A 1 97 ? 4.880 3.780 8.298 1.00 91.69 97 ASN A CA 1
ATOM 766 C C . ASN A 1 97 ? 4.737 5.305 8.179 1.00 91.69 97 ASN A C 1
ATOM 768 O O . ASN A 1 97 ? 4.325 5.966 9.134 1.00 91.69 97 ASN A O 1
ATOM 772 N N . ASP A 1 98 ? 5.061 5.859 7.010 1.00 91.19 98 ASP A N 1
ATOM 773 C CA . ASP A 1 98 ? 4.904 7.287 6.748 1.00 91.19 98 ASP A CA 1
ATOM 774 C C . ASP A 1 98 ? 3.424 7.675 6.744 1.00 91.19 98 ASP A C 1
ATOM 776 O O . ASP A 1 98 ? 3.053 8.638 7.412 1.00 91.19 98 ASP A O 1
ATOM 780 N N . LEU A 1 99 ? 2.557 6.892 6.095 1.00 90.25 99 LEU A N 1
ATOM 781 C CA . LEU A 1 99 ? 1.109 7.097 6.123 1.00 90.25 99 LEU A CA 1
ATOM 782 C C . LEU A 1 99 ? 0.570 7.067 7.559 1.00 90.25 99 LEU A C 1
ATOM 784 O O . LEU A 1 99 ? -0.164 7.970 7.952 1.00 90.25 99 LEU A O 1
ATOM 788 N N . ARG A 1 100 ? 0.990 6.086 8.372 1.00 88.38 100 ARG A N 1
ATOM 789 C CA . ARG A 1 100 ? 0.631 6.001 9.797 1.00 88.38 100 ARG A CA 1
ATOM 790 C C . ARG A 1 100 ? 1.003 7.280 10.545 1.00 88.38 100 ARG A C 1
ATOM 792 O O . ARG A 1 100 ? 0.177 7.811 11.281 1.00 88.38 100 ARG A O 1
ATOM 799 N N . ARG A 1 101 ? 2.224 7.790 10.352 1.00 87.94 101 ARG A N 1
ATOM 800 C CA . ARG A 1 101 ? 2.685 9.028 11.000 1.00 87.94 101 ARG A CA 1
ATOM 801 C C . ARG A 1 101 ? 1.814 10.224 10.612 1.00 87.94 101 ARG A C 1
ATOM 803 O O . ARG A 1 101 ? 1.352 10.930 11.498 1.00 87.94 101 ARG A O 1
ATOM 810 N N . HIS A 1 102 ? 1.523 10.391 9.323 1.00 85.81 102 HIS A N 1
ATOM 811 C CA . HIS A 1 102 ? 0.664 11.479 8.845 1.00 85.81 102 HIS A CA 1
ATOM 812 C C . HIS A 1 102 ? -0.758 11.398 9.417 1.00 85.81 102 HIS A C 1
ATOM 814 O O . HIS A 1 102 ? -1.325 12.423 9.780 1.00 85.81 102 HIS A O 1
ATOM 820 N N . LEU A 1 103 ? -1.330 10.193 9.538 1.00 83.94 103 LEU A N 1
ATOM 821 C CA . LEU A 1 103 ? -2.658 9.996 10.132 1.00 83.94 103 LEU A CA 1
ATOM 822 C C . LEU A 1 103 ? -2.686 10.324 11.635 1.00 83.94 103 LEU A C 1
ATOM 824 O O . LEU A 1 103 ? -3.700 10.804 12.132 1.00 83.94 103 LEU A O 1
ATOM 828 N N . LEU A 1 104 ? -1.582 10.090 12.352 1.00 83.06 104 LEU A N 1
ATOM 829 C CA . LEU A 1 104 ? -1.453 10.424 13.776 1.00 83.06 104 LEU A CA 1
ATOM 830 C C . LEU A 1 104 ? -1.194 11.916 14.028 1.00 83.06 104 LEU A C 1
ATOM 832 O O . LEU A 1 104 ? -1.631 12.445 15.046 1.00 83.06 104 LEU A O 1
ATOM 836 N N . GLU A 1 105 ? -0.467 12.580 13.129 1.00 84.12 105 GLU A N 1
ATOM 837 C CA . GLU A 1 105 ? -0.112 14.005 13.229 1.00 84.12 105 GLU A CA 1
ATOM 838 C C . GLU A 1 105 ? -1.176 14.936 12.615 1.00 84.12 105 GLU A C 1
ATOM 840 O O . GLU A 1 105 ? -1.142 16.149 12.828 1.00 84.12 105 GLU A O 1
ATOM 845 N N . GLY A 1 106 ? -2.121 14.385 11.850 1.00 75.12 106 GLY A N 1
ATOM 846 C CA . GLY A 1 106 ? -3.159 15.135 11.150 1.00 75.12 106 GLY A CA 1
ATOM 847 C C . GLY A 1 106 ? -4.140 15.858 12.079 1.00 75.12 106 GLY A C 1
ATOM 848 O O . GLY A 1 106 ? -4.559 15.342 13.111 1.00 75.12 106 GLY A O 1
ATOM 849 N N . ALA A 1 107 ? -4.563 17.060 11.673 1.00 63.38 107 ALA A N 1
ATOM 850 C CA . ALA A 1 107 ? -5.522 17.878 12.426 1.00 63.38 107 ALA A CA 1
ATOM 851 C C . ALA A 1 107 ? -6.957 17.313 12.429 1.00 63.38 107 ALA A C 1
ATOM 853 O O . ALA A 1 107 ? -7.752 17.664 13.299 1.00 63.38 107 ALA A O 1
ATOM 854 N N . GLN A 1 108 ? -7.292 16.460 11.455 1.00 64.56 108 GLN A N 1
ATOM 855 C CA . GLN A 1 108 ? -8.575 15.765 11.368 1.00 64.56 108 GLN A CA 1
ATOM 856 C C . GLN A 1 108 ? -8.353 14.271 11.621 1.00 64.56 108 GLN A C 1
ATOM 858 O O . GLN A 1 108 ? -7.501 13.680 10.947 1.00 64.56 108 GLN A O 1
ATOM 863 N N . PRO A 1 109 ? -9.092 13.649 12.557 1.00 60.09 109 PRO A N 1
ATOM 864 C CA . PRO A 1 109 ? -8.940 12.233 12.856 1.00 60.09 109 PRO A CA 1
ATOM 865 C C . PRO A 1 109 ? -9.418 11.390 11.668 1.00 60.09 109 PRO A C 1
ATOM 867 O O . PRO A 1 109 ? -10.608 11.133 11.509 1.00 60.09 109 PRO A O 1
ATOM 870 N N . HIS A 1 110 ? -8.471 10.939 10.848 1.00 72.00 110 HIS A N 1
ATOM 871 C CA . HIS A 1 110 ? -8.702 9.963 9.789 1.00 72.00 110 HIS A CA 1
ATOM 872 C C . HIS A 1 110 ? -8.389 8.572 10.339 1.00 72.00 110 HIS A C 1
ATOM 874 O O . HIS A 1 110 ? -7.245 8.259 10.670 1.00 72.00 110 HIS A O 1
ATOM 880 N N . ALA A 1 111 ? -9.409 7.728 10.463 1.00 83.56 111 ALA A N 1
ATOM 881 C CA . ALA A 1 111 ? -9.218 6.344 10.871 1.00 83.56 111 ALA A CA 1
ATOM 882 C C . ALA A 1 111 ? -8.936 5.474 9.640 1.00 83.56 111 ALA A C 1
ATOM 884 O O . ALA A 1 111 ? -9.771 5.380 8.744 1.00 83.56 111 ALA A O 1
ATOM 885 N N . LEU A 1 112 ? -7.785 4.799 9.621 1.00 89.25 112 LEU A N 1
ATOM 886 C CA . LEU A 1 112 ? -7.472 3.746 8.656 1.00 89.25 112 LEU A CA 1
ATOM 887 C C . LEU A 1 112 ? -7.272 2.436 9.411 1.00 89.25 112 LEU A C 1
ATOM 889 O O . LEU A 1 112 ? -6.402 2.324 10.272 1.00 89.25 112 LEU A O 1
ATOM 893 N N . ILE A 1 113 ? -8.081 1.440 9.069 1.00 91.81 113 ILE A N 1
ATOM 894 C CA . ILE A 1 113 ? -8.012 0.087 9.609 1.00 91.81 113 ILE A CA 1
ATOM 895 C C . ILE A 1 113 ? -7.416 -0.813 8.536 1.00 91.81 113 ILE A C 1
ATOM 897 O O . ILE A 1 113 ? -7.949 -0.894 7.433 1.00 91.81 113 ILE A O 1
ATOM 901 N N . LEU A 1 114 ? -6.327 -1.507 8.857 1.00 92.50 114 LEU A N 1
ATOM 902 C CA . LEU A 1 114 ? -5.710 -2.486 7.967 1.00 92.50 114 LEU A CA 1
ATOM 903 C C . LEU A 1 114 ? -6.113 -3.897 8.396 1.00 92.50 114 LEU A C 1
ATOM 905 O O . LEU A 1 114 ? -5.741 -4.347 9.480 1.00 92.50 114 LEU A O 1
ATOM 909 N N . LEU A 1 115 ? -6.869 -4.603 7.553 1.00 91.12 115 LEU A N 1
ATOM 910 C CA . LEU A 1 115 ? -7.257 -5.985 7.825 1.00 91.12 115 LEU A CA 1
ATOM 911 C C . LEU A 1 115 ? -6.176 -6.946 7.329 1.00 91.12 115 LEU A C 1
ATOM 913 O O . LEU A 1 115 ? -5.886 -7.014 6.135 1.00 91.12 115 LEU A O 1
ATOM 917 N N . ILE A 1 116 ? -5.606 -7.709 8.258 1.00 89.31 116 ILE A N 1
ATOM 918 C CA . ILE A 1 116 ? -4.499 -8.629 8.000 1.00 89.31 116 ILE A CA 1
ATOM 919 C C . ILE A 1 116 ? -4.917 -10.026 8.443 1.00 89.31 116 ILE A C 1
ATOM 921 O O . ILE A 1 116 ? -5.391 -10.210 9.566 1.00 89.31 116 ILE A O 1
ATOM 925 N N . ALA A 1 117 ? -4.716 -11.016 7.574 1.00 83.31 117 ALA A N 1
ATOM 926 C CA . ALA A 1 117 ? -4.834 -12.414 7.962 1.00 83.31 117 ALA A CA 1
ATOM 927 C C . ALA A 1 117 ? -3.699 -12.745 8.942 1.00 83.31 117 ALA A C 1
ATOM 929 O O . ALA A 1 117 ? -2.525 -12.710 8.578 1.00 83.31 117 ALA A O 1
ATOM 930 N N . ALA A 1 118 ? -4.048 -13.016 10.198 1.00 74.38 118 ALA A N 1
ATOM 931 C CA . ALA A 1 118 ? -3.081 -13.296 11.249 1.00 74.38 118 ALA A CA 1
ATOM 932 C C . ALA A 1 118 ? -3.042 -14.790 11.576 1.00 74.38 118 ALA A C 1
ATOM 934 O O . ALA A 1 118 ? -4.083 -15.428 11.725 1.00 74.38 118 ALA A O 1
ATOM 935 N N . ASP A 1 119 ? -1.834 -15.320 11.755 1.00 68.56 119 ASP A N 1
ATOM 936 C CA . ASP A 1 119 ? -1.614 -16.604 12.417 1.00 68.56 119 ASP A CA 1
ATOM 937 C C . ASP A 1 119 ? -1.558 -16.385 13.942 1.00 68.56 119 ASP A C 1
ATOM 939 O O . ASP A 1 119 ? -1.014 -15.390 14.433 1.00 68.56 119 ASP A O 1
ATOM 943 N N . ALA A 1 120 ? -2.121 -17.319 14.709 1.00 64.44 120 ALA A N 1
ATOM 944 C CA . ALA A 1 120 ? -2.144 -17.298 16.166 1.00 64.44 120 ALA A CA 1
ATOM 945 C C . ALA A 1 120 ? -0.735 -17.213 16.786 1.00 64.44 120 ALA A C 1
ATOM 947 O O . ALA A 1 120 ? -0.592 -16.665 17.877 1.00 64.44 120 ALA A O 1
ATOM 948 N N . GLN A 1 121 ? 0.297 -17.682 16.081 1.00 65.69 121 GLN A N 1
ATOM 949 C CA . GLN A 1 121 ? 1.641 -17.917 16.624 1.00 65.69 121 GLN A CA 1
ATOM 950 C C . GLN A 1 121 ? 2.499 -16.670 16.904 1.00 65.69 121 GLN A C 1
ATOM 952 O O . GLN A 1 121 ? 3.503 -16.787 17.600 1.00 65.69 121 GLN A O 1
ATOM 957 N N . HIS A 1 122 ? 2.151 -15.491 16.381 1.00 68.50 122 HIS A N 1
ATOM 958 C CA . HIS A 1 122 ? 3.016 -14.306 16.472 1.00 68.50 122 HIS A CA 1
ATOM 959 C C . HIS A 1 122 ? 2.382 -13.171 17.266 1.00 68.50 122 HIS A C 1
ATOM 961 O O . HIS A 1 122 ? 1.206 -12.863 17.075 1.00 68.50 122 HIS A O 1
ATOM 967 N N . ASP A 1 123 ? 3.173 -12.510 18.109 1.00 69.56 123 ASP A N 1
ATOM 968 C CA . ASP A 1 123 ? 2.774 -11.273 18.777 1.00 69.56 123 ASP A CA 1
ATOM 969 C C . ASP A 1 123 ? 2.918 -10.086 17.816 1.00 69.56 123 ASP A C 1
ATOM 971 O O . ASP A 1 123 ? 4.014 -9.601 17.546 1.00 69.56 123 ASP A O 1
ATOM 975 N N . GLY A 1 124 ? 1.784 -9.645 17.265 1.00 77.56 124 GLY A N 1
ATOM 976 C CA . GLY A 1 124 ? 1.680 -8.479 16.383 1.00 77.56 124 GLY A CA 1
ATOM 977 C C . GLY A 1 124 ? 1.194 -8.811 14.971 1.00 77.56 124 GLY A C 1
ATOM 978 O O . GLY A 1 124 ? 1.121 -9.972 14.568 1.00 77.56 124 GLY A O 1
ATOM 979 N N . ALA A 1 125 ? 0.848 -7.771 14.210 1.00 86.12 125 ALA A N 1
ATOM 980 C CA . ALA A 1 125 ? 0.429 -7.915 12.820 1.00 86.12 125 ALA A CA 1
ATOM 981 C C . ALA A 1 125 ? 1.643 -8.101 11.899 1.00 86.12 125 ALA A C 1
ATOM 983 O O . ALA A 1 125 ? 2.630 -7.366 12.006 1.00 86.12 125 ALA A O 1
ATOM 984 N N . ARG A 1 126 ? 1.564 -9.055 10.965 1.00 90.25 126 ARG A N 1
ATOM 985 C CA . ARG A 1 126 ? 2.603 -9.303 9.955 1.00 90.25 126 ARG A CA 1
ATOM 986 C C . ARG A 1 126 ? 1.976 -9.455 8.574 1.00 90.25 126 ARG A C 1
ATOM 988 O O . ARG A 1 126 ? 0.946 -10.105 8.452 1.00 90.25 126 ARG A O 1
ATOM 995 N N . ILE A 1 127 ? 2.621 -8.906 7.550 1.00 91.19 127 ILE A N 1
ATOM 996 C CA . ILE A 1 127 ? 2.255 -9.092 6.138 1.00 91.19 127 ILE A CA 1
ATOM 997 C C . ILE A 1 127 ? 3.434 -9.794 5.471 1.00 91.19 127 ILE A C 1
ATOM 999 O O . ILE A 1 127 ? 4.542 -9.261 5.486 1.00 91.19 127 ILE A O 1
ATOM 1003 N N . ASP A 1 128 ? 3.218 -11.012 4.973 1.00 88.88 128 ASP A N 1
ATOM 1004 C CA . ASP A 1 128 ? 4.242 -11.881 4.370 1.00 88.88 128 ASP A CA 1
ATOM 1005 C C . ASP A 1 128 ? 5.562 -11.922 5.161 1.00 88.88 128 ASP A C 1
ATOM 1007 O O . ASP A 1 128 ? 6.663 -11.771 4.637 1.00 88.88 128 ASP A O 1
ATOM 1011 N N . GLY A 1 129 ? 5.446 -12.085 6.482 1.00 88.12 129 GLY A N 1
ATOM 1012 C CA . GLY A 1 129 ? 6.589 -12.162 7.394 1.00 88.12 129 GLY A CA 1
ATOM 1013 C C . GLY A 1 129 ? 7.178 -10.812 7.821 1.00 88.12 129 GLY A C 1
ATOM 1014 O O . GLY A 1 129 ? 7.984 -10.787 8.754 1.00 88.12 129 GLY A O 1
ATOM 1015 N N . VAL A 1 130 ? 6.750 -9.687 7.250 1.00 91.25 130 VAL A N 1
ATOM 1016 C CA . VAL A 1 130 ? 7.189 -8.346 7.662 1.00 91.25 130 VAL A CA 1
ATOM 1017 C C . VAL A 1 130 ? 6.277 -7.811 8.763 1.00 91.25 130 VAL A C 1
ATOM 1019 O O . VAL A 1 130 ? 5.062 -7.746 8.589 1.00 91.25 130 VAL A O 1
ATOM 1022 N N . THR A 1 131 ? 6.851 -7.432 9.905 1.00 90.44 131 THR A N 1
ATOM 1023 C CA . THR A 1 131 ? 6.100 -6.826 11.015 1.00 90.44 131 THR A CA 1
ATOM 1024 C C . THR A 1 131 ? 5.542 -5.470 10.609 1.00 90.44 131 THR A C 1
ATOM 1026 O O . THR A 1 131 ? 6.277 -4.626 10.102 1.00 90.44 131 THR A O 1
ATOM 1029 N N . VAL A 1 132 ? 4.251 -5.255 10.859 1.00 90.31 132 VAL A N 1
ATOM 1030 C CA . VAL A 1 132 ? 3.597 -3.970 10.606 1.00 90.31 132 VAL A CA 1
ATOM 1031 C C . VAL A 1 132 ? 4.005 -2.961 11.685 1.00 90.31 132 VAL A C 1
ATOM 1033 O O . VAL A 1 132 ? 3.944 -3.283 12.881 1.00 90.31 132 VAL A O 1
ATOM 1036 N N . PRO A 1 133 ? 4.422 -1.744 11.292 1.00 86.00 133 PRO A N 1
ATOM 1037 C CA . PRO A 1 133 ? 4.818 -0.712 12.236 1.00 86.00 133 PRO A CA 1
ATOM 1038 C C . PRO A 1 133 ? 3.633 -0.297 13.111 1.00 86.00 133 PRO A C 1
ATOM 1040 O O . PRO A 1 133 ? 2.547 -0.002 12.618 1.00 86.00 133 PRO A O 1
ATOM 1043 N N . HIS A 1 134 ? 3.872 -0.244 14.416 1.00 82.31 134 HIS A N 1
ATOM 1044 C CA . HIS A 1 134 ? 2.923 0.211 15.425 1.00 82.31 134 HIS A CA 1
ATOM 1045 C C . HIS A 1 134 ? 3.639 1.142 16.410 1.00 82.31 134 HIS A C 1
ATOM 1047 O O . HIS A 1 134 ? 4.856 1.067 16.592 1.00 82.31 134 HIS A O 1
ATOM 1053 N N . GLY A 1 135 ? 2.893 2.065 17.009 1.00 72.38 135 GLY A N 1
ATOM 1054 C CA . GLY A 1 135 ? 3.386 2.993 18.018 1.00 72.38 135 GLY A CA 1
ATOM 1055 C C . GLY A 1 135 ? 3.805 2.296 19.312 1.00 72.38 135 GLY A C 1
ATOM 1056 O O . GLY A 1 135 ? 3.518 1.120 19.542 1.00 72.38 135 GLY A O 1
ATOM 1057 N N . ALA A 1 136 ? 4.472 3.046 20.192 1.00 58.47 136 ALA A N 1
ATOM 1058 C CA . ALA A 1 136 ? 4.815 2.587 21.534 1.00 58.47 136 ALA A CA 1
ATOM 1059 C C . ALA A 1 136 ? 3.538 2.463 22.394 1.00 58.47 136 ALA A C 1
ATOM 1061 O O . ALA A 1 136 ? 3.177 3.371 23.137 1.00 58.47 136 ALA A O 1
ATOM 1062 N N . GLY A 1 137 ? 2.812 1.352 22.253 1.00 56.69 137 GLY A N 1
ATOM 1063 C CA . GLY A 1 137 ? 1.607 1.052 23.025 1.00 56.69 137 GLY A CA 1
ATOM 1064 C C . GLY A 1 137 ? 0.706 0.007 22.363 1.00 56.69 137 GLY A C 1
ATOM 1065 O O . GLY A 1 137 ? 0.601 -0.073 21.145 1.00 56.69 137 GLY A O 1
ATOM 1066 N N . ALA A 1 138 ? -0.007 -0.776 23.174 1.00 55.38 138 ALA A N 1
ATOM 1067 C CA . ALA A 1 138 ? -0.841 -1.903 22.732 1.00 55.38 138 ALA A CA 1
ATOM 1068 C C . ALA A 1 138 ? -2.182 -1.512 22.058 1.00 55.38 138 ALA A C 1
ATOM 1070 O O . ALA A 1 138 ? -3.130 -2.289 22.100 1.00 55.38 138 ALA A O 1
ATOM 1071 N N . ARG A 1 139 ? -2.315 -0.295 21.504 1.00 68.19 139 ARG A N 1
ATOM 1072 C CA . ARG A 1 139 ? -3.611 0.260 21.050 1.00 68.19 139 ARG A CA 1
ATOM 1073 C C . ARG A 1 139 ? -3.788 0.373 19.536 1.00 68.19 139 ARG A C 1
ATOM 1075 O O . ARG A 1 139 ? -4.903 0.611 19.094 1.00 68.19 139 ARG A O 1
ATOM 1082 N N . GLU A 1 140 ? -2.729 0.199 18.752 1.00 78.81 140 GLU A N 1
ATOM 1083 C CA . GLU A 1 140 ? -2.781 0.321 17.281 1.00 78.81 140 GLU A CA 1
ATOM 1084 C C . GLU A 1 140 ? -2.966 -1.029 16.567 1.00 78.81 140 GLU A C 1
ATOM 1086 O O . GLU A 1 140 ? -3.006 -1.101 15.343 1.00 78.81 140 GLU A O 1
ATOM 1091 N N . TRP A 1 141 ? -3.089 -2.112 17.334 1.00 84.44 141 TRP A N 1
ATOM 1092 C CA . TRP A 1 141 ? -3.298 -3.463 16.834 1.00 84.44 141 TRP A CA 1
ATOM 1093 C C . TRP A 1 141 ? -4.257 -4.213 17.755 1.00 84.44 141 TRP A C 1
ATOM 1095 O O . TRP A 1 141 ? -4.148 -4.132 18.979 1.00 84.44 141 TRP A O 1
ATOM 1105 N N . ALA A 1 142 ? -5.168 -4.977 17.159 1.00 84.50 142 ALA A N 1
ATOM 1106 C CA . ALA A 1 142 ? -6.056 -5.882 17.871 1.00 84.50 142 ALA A CA 1
ATOM 1107 C C . ALA A 1 142 ? -6.288 -7.147 17.040 1.00 84.50 142 ALA A C 1
ATOM 1109 O O . ALA A 1 142 ? -6.361 -7.092 15.812 1.00 84.50 142 ALA A O 1
ATOM 1110 N N . ARG A 1 143 ? -6.444 -8.289 17.717 1.00 84.12 143 ARG A N 1
ATOM 1111 C CA . ARG A 1 143 ? -6.905 -9.526 17.077 1.00 84.12 143 ARG A CA 1
ATOM 1112 C C . ARG A 1 143 ? -8.425 -9.572 17.114 1.00 84.12 143 ARG A C 1
ATOM 1114 O O . ARG A 1 143 ? -9.014 -9.306 18.158 1.00 84.12 143 ARG A O 1
ATOM 1121 N N . ILE A 1 144 ? -9.038 -9.965 16.002 1.00 83.75 144 ILE A N 1
ATOM 1122 C CA . ILE A 1 144 ? -10.467 -10.278 15.958 1.00 83.75 144 ILE A CA 1
ATOM 1123 C C . ILE A 1 144 ? -10.659 -11.652 16.623 1.00 83.75 144 ILE A C 1
ATOM 1125 O O . ILE A 1 144 ? -10.088 -12.632 16.139 1.00 83.75 144 ILE A O 1
ATOM 1129 N N . PRO A 1 145 ? -11.408 -11.758 17.736 1.00 80.88 145 PRO A N 1
ATOM 1130 C CA . PRO A 1 145 ? -11.681 -13.041 18.373 1.00 80.88 145 PRO A CA 1
ATOM 1131 C C . PRO A 1 145 ? -12.484 -13.958 17.446 1.00 80.88 145 PRO A C 1
ATOM 1133 O O . PRO A 1 145 ? -13.466 -13.519 16.852 1.00 80.88 145 PRO A O 1
ATOM 1136 N N . ALA A 1 146 ? -12.132 -15.246 17.387 1.00 78.19 146 ALA A N 1
ATOM 1137 C CA . ALA A 1 146 ? -12.857 -16.232 16.574 1.00 78.19 146 ALA A CA 1
ATOM 1138 C C . ALA A 1 146 ? -14.364 -16.278 16.899 1.00 78.19 146 ALA A C 1
ATOM 1140 O O . ALA A 1 146 ? -15.188 -16.365 15.997 1.00 78.19 146 ALA A O 1
ATOM 1141 N N . LEU A 1 147 ? -14.728 -16.080 18.172 1.00 79.19 147 LEU A N 1
ATOM 1142 C CA . LEU A 1 147 ? -16.119 -16.049 18.637 1.00 79.19 147 LEU A CA 1
ATOM 1143 C C . LEU A 1 147 ? -16.986 -14.978 17.940 1.00 79.19 147 LEU A C 1
ATOM 1145 O O . LEU A 1 147 ? -18.208 -15.105 17.887 1.00 79.19 147 LEU A O 1
ATOM 1149 N N . TRP A 1 148 ? -16.377 -13.911 17.413 1.00 77.62 148 TRP A N 1
ATOM 1150 C CA . TRP A 1 148 ? -17.105 -12.878 16.669 1.00 77.62 148 TRP A CA 1
ATOM 1151 C C . TRP A 1 148 ? -17.489 -13.333 15.258 1.00 77.62 148 TRP A C 1
ATOM 1153 O O . TRP A 1 148 ? -18.453 -12.812 14.708 1.00 77.62 148 TRP A O 1
ATOM 1163 N N . LEU A 1 149 ? -16.764 -14.295 14.681 1.00 73.44 149 LEU A N 1
ATOM 1164 C CA . LEU A 1 149 ? -17.048 -14.847 13.352 1.00 73.44 149 LEU A CA 1
ATOM 1165 C C . LEU A 1 149 ? -18.193 -15.867 13.391 1.00 73.44 149 LEU A C 1
ATOM 1167 O O . LEU A 1 149 ? -18.941 -15.983 12.427 1.00 73.44 149 LEU A O 1
ATOM 1171 N N . ASP A 1 150 ? -18.348 -16.558 14.522 1.00 72.25 150 ASP A N 1
ATOM 1172 C CA . ASP A 1 150 ? -19.362 -17.599 14.721 1.00 72.25 150 ASP A CA 1
ATOM 1173 C C . ASP A 1 150 ? -20.716 -17.051 15.210 1.00 72.25 150 ASP A C 1
ATOM 1175 O O . ASP A 1 150 ? -21.678 -17.803 15.378 1.00 72.25 150 ASP A O 1
ATOM 1179 N N . SER A 1 151 ? -20.813 -15.742 15.468 1.00 59.25 151 SER A N 1
ATOM 1180 C CA . SER A 1 151 ? -22.064 -15.127 15.915 1.00 59.25 151 SER A CA 1
ATOM 1181 C C . SER A 1 151 ? -23.047 -15.015 14.741 1.00 59.25 151 SER A C 1
ATOM 1183 O O . SER A 1 151 ? -22.724 -14.357 13.750 1.00 59.25 151 SER A O 1
ATOM 1185 N N . PRO A 1 152 ? -24.252 -15.616 14.819 1.00 52.88 152 PRO A N 1
ATOM 1186 C CA . PRO A 1 152 ? -25.246 -15.463 13.768 1.00 52.88 152 PRO A CA 1
ATOM 1187 C C . PRO A 1 152 ? -25.634 -13.988 13.650 1.00 52.88 152 PRO A C 1
ATOM 1189 O O . PRO A 1 152 ? -25.887 -13.319 14.653 1.00 52.88 152 PRO A O 1
ATOM 1192 N N . VAL A 1 153 ? -25.667 -13.483 12.417 1.00 54.47 153 VAL A N 1
ATOM 1193 C CA . VAL A 1 153 ? -26.213 -12.157 12.115 1.00 54.47 153 VAL A CA 1
ATOM 1194 C C . VAL A 1 153 ? -27.692 -12.190 12.507 1.00 54.47 153 VAL A C 1
ATOM 1196 O O . VAL A 1 153 ? -28.469 -12.914 11.885 1.00 54.47 153 VAL A O 1
ATOM 1199 N N . ALA A 1 154 ? -28.038 -11.500 13.595 1.00 46.09 154 ALA A N 1
ATOM 1200 C CA . ALA A 1 154 ? -29.411 -11.359 14.080 1.00 46.09 154 ALA A CA 1
ATOM 1201 C C . ALA A 1 154 ? -30.232 -10.419 13.190 1.00 46.09 154 ALA A C 1
ATOM 1203 O O . ALA A 1 154 ? -29.650 -9.428 12.688 1.00 46.09 154 ALA A O 1
#